Protein AF-A0A7X8LE23-F1 (afdb_monomer_lite)

Structure (mmCIF, N/CA/C/O backbone):
data_AF-A0A7X8LE23-F1
#
_entry.id   AF-A0A7X8LE23-F1
#
loop_
_atom_site.group_PDB
_atom_site.id
_atom_site.type_symbol
_atom_site.label_atom_id
_atom_site.label_alt_id
_atom_site.label_comp_id
_atom_site.label_asym_id
_atom_site.label_entity_id
_atom_site.label_seq_id
_atom_site.pdbx_PDB_ins_code
_atom_site.Cartn_x
_atom_site.Cartn_y
_atom_site.Cartn_z
_atom_site.occupancy
_atom_site.B_iso_or_equiv
_atom_site.auth_seq_id
_atom_site.auth_comp_id
_atom_site.auth_asym_id
_atom_site.auth_atom_id
_atom_site.pdbx_PDB_model_num
ATOM 1 N N . ALA A 1 1 ? -22.305 4.401 14.042 1.00 41.25 1 ALA A N 1
ATOM 2 C CA . ALA A 1 1 ? -21.920 4.729 12.656 1.00 41.25 1 ALA A CA 1
ATOM 3 C C . ALA A 1 1 ? -21.914 3.421 11.883 1.00 41.25 1 ALA A C 1
ATOM 5 O O . ALA A 1 1 ? -21.351 2.460 12.392 1.00 41.25 1 ALA A O 1
ATOM 6 N N . GLY A 1 2 ? -22.663 3.331 10.783 1.00 45.56 2 GLY A N 1
ATOM 7 C CA . GLY A 1 2 ? -22.856 2.068 10.069 1.00 45.56 2 GLY A CA 1
ATOM 8 C C . GLY A 1 2 ? -21.540 1.580 9.481 1.00 45.56 2 GLY A C 1
ATOM 9 O O . GLY A 1 2 ? -20.902 2.317 8.737 1.00 45.56 2 GLY A O 1
ATOM 10 N N . VAL A 1 3 ? -21.138 0.363 9.837 1.00 54.31 3 VAL A N 1
ATOM 11 C CA . VAL A 1 3 ? -20.026 -0.325 9.183 1.00 54.31 3 VAL A CA 1
ATOM 12 C C . VAL A 1 3 ? -20.490 -0.580 7.751 1.00 54.31 3 VAL A C 1
ATOM 14 O O . VAL A 1 3 ? -21.412 -1.365 7.527 1.00 54.31 3 VAL A O 1
ATOM 17 N N . GLY A 1 4 ? -19.948 0.169 6.791 1.00 63.25 4 GLY A N 1
ATOM 18 C CA . GLY A 1 4 ? -20.173 -0.119 5.379 1.00 63.25 4 GLY A CA 1
ATOM 19 C C . GLY A 1 4 ? -19.736 -1.553 5.083 1.00 63.25 4 GLY A C 1
ATOM 20 O O . GLY A 1 4 ? -18.833 -2.079 5.734 1.00 63.25 4 GLY A O 1
ATOM 21 N N . LYS A 1 5 ? -20.394 -2.212 4.126 1.00 82.56 5 LYS A N 1
ATOM 22 C CA . LYS A 1 5 ? -19.966 -3.533 3.651 1.00 82.56 5 LYS A CA 1
ATOM 23 C C . LYS A 1 5 ? -18.481 -3.459 3.262 1.00 82.56 5 LYS A C 1
ATOM 25 O O . LYS A 1 5 ? -18.116 -2.583 2.480 1.00 82.56 5 LYS A O 1
ATOM 30 N N . LEU A 1 6 ? -17.660 -4.372 3.791 1.00 89.69 6 LEU A N 1
ATOM 31 C CA . LEU A 1 6 ? -16.254 -4.474 3.398 1.00 89.69 6 LEU A CA 1
ATOM 32 C C . LEU A 1 6 ? -16.153 -4.703 1.877 1.00 89.69 6 LEU A C 1
ATOM 34 O O . LEU A 1 6 ? -16.910 -5.530 1.349 1.00 89.69 6 LEU A O 1
ATOM 38 N N . PRO A 1 7 ? -15.243 -4.007 1.176 1.00 92.31 7 PRO A N 1
ATOM 39 C CA . PRO A 1 7 ? -14.982 -4.255 -0.232 1.00 92.31 7 PRO A CA 1
ATOM 40 C C . PRO A 1 7 ? -14.526 -5.695 -0.462 1.00 92.31 7 PRO A C 1
ATOM 42 O O . PRO A 1 7 ? -13.779 -6.272 0.327 1.00 92.31 7 PRO A O 1
ATOM 45 N N . THR A 1 8 ? -14.966 -6.274 -1.567 1.00 94.00 8 THR A N 1
ATOM 46 C CA . THR A 1 8 ? -14.490 -7.565 -2.061 1.00 94.00 8 THR A CA 1
ATOM 47 C C . THR A 1 8 ? -13.079 -7.443 -2.634 1.00 94.00 8 THR A C 1
ATOM 49 O O . THR A 1 8 ? -12.652 -6.365 -3.053 1.00 94.00 8 THR A O 1
ATOM 52 N N . GLU A 1 9 ? -12.358 -8.563 -2.739 1.00 92.50 9 GLU A N 1
ATOM 53 C CA . GLU A 1 9 ? -11.027 -8.572 -3.364 1.00 92.50 9 GLU A CA 1
ATOM 54 C C . GLU A 1 9 ? -11.058 -8.036 -4.801 1.00 92.50 9 GLU A C 1
ATOM 56 O O . GLU A 1 9 ? -10.143 -7.336 -5.223 1.00 92.50 9 GLU A O 1
ATOM 61 N N . ALA A 1 10 ? -12.131 -8.326 -5.547 1.00 94.19 10 ALA A N 1
ATOM 62 C CA . ALA A 1 10 ? -12.315 -7.846 -6.913 1.00 94.19 10 ALA A CA 1
ATOM 63 C C . ALA A 1 10 ? -12.477 -6.317 -6.974 1.00 94.19 10 ALA A C 1
ATOM 65 O O . ALA A 1 10 ? -11.901 -5.676 -7.853 1.00 94.19 10 ALA A O 1
ATOM 66 N N . GLU A 1 11 ? -13.213 -5.724 -6.027 1.00 95.56 11 GLU A N 1
ATOM 67 C CA . GLU A 1 11 ? -13.369 -4.267 -5.920 1.00 95.56 11 GLU A CA 1
ATOM 68 C C . GLU A 1 11 ? -12.034 -3.596 -5.572 1.00 95.56 11 GLU A C 1
ATOM 70 O O . GLU A 1 11 ? -11.642 -2.629 -6.229 1.00 95.56 11 G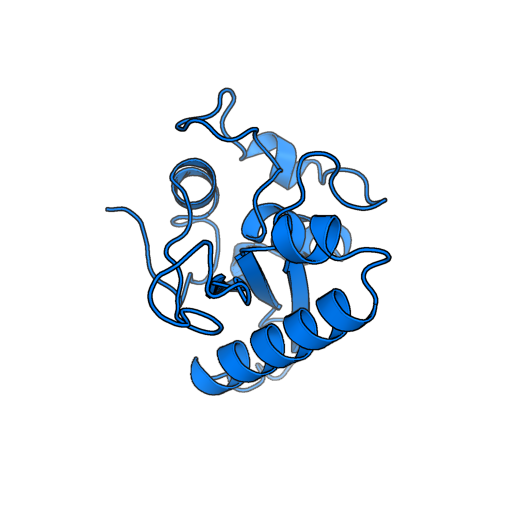LU A O 1
ATOM 75 N N . LEU A 1 12 ? -11.290 -4.152 -4.608 1.00 95.75 12 LEU A N 1
ATOM 76 C CA . LEU A 1 12 ? -9.956 -3.661 -4.246 1.00 95.75 12 LEU A CA 1
ATOM 77 C C . LEU A 1 12 ? -8.976 -3.773 -5.417 1.00 95.75 12 LEU A C 1
ATOM 79 O O . LEU A 1 12 ? -8.243 -2.823 -5.700 1.00 95.75 12 LEU A O 1
ATOM 83 N N . ASN A 1 13 ? -8.992 -4.905 -6.127 1.00 95.38 13 ASN A N 1
ATOM 84 C CA . ASN A 1 13 ? -8.153 -5.143 -7.296 1.00 95.38 13 ASN A CA 1
ATOM 85 C C . ASN A 1 13 ? -8.446 -4.145 -8.425 1.00 95.38 13 ASN A C 1
ATOM 87 O O . ASN A 1 13 ? -7.508 -3.562 -8.975 1.00 95.38 13 ASN A O 1
ATOM 91 N N . SER A 1 14 ? -9.724 -3.910 -8.747 1.00 96.25 14 SER A N 1
ATOM 92 C CA . SER A 1 14 ? -10.105 -2.945 -9.786 1.00 96.25 14 SER A CA 1
ATOM 93 C C . SER A 1 14 ? -9.641 -1.541 -9.414 1.00 96.25 14 SER A C 1
ATOM 95 O O . SER A 1 14 ? -8.959 -0.893 -10.209 1.00 96.25 14 SER A O 1
ATOM 97 N N . ALA A 1 15 ? -9.910 -1.109 -8.177 1.00 96.81 15 ALA A N 1
ATOM 98 C CA . ALA A 1 15 ? -9.549 0.220 -7.695 1.00 96.81 15 ALA A CA 1
ATOM 99 C C . ALA A 1 15 ? -8.031 0.472 -7.756 1.00 96.81 15 ALA A C 1
ATOM 101 O O . ALA A 1 15 ? -7.580 1.471 -8.323 1.00 96.81 15 ALA A O 1
ATOM 102 N N . VAL A 1 16 ? -7.213 -0.451 -7.235 1.00 96.12 16 VAL A N 1
ATOM 103 C CA . VAL A 1 16 ? -5.747 -0.300 -7.256 1.00 96.12 16 VAL A CA 1
ATOM 104 C C . VAL A 1 16 ? -5.169 -0.427 -8.674 1.00 96.12 16 VAL A C 1
ATOM 106 O O . VAL A 1 16 ? -4.196 0.251 -9.025 1.00 96.12 16 VAL A O 1
ATOM 109 N N . SER A 1 17 ? -5.786 -1.240 -9.534 1.00 95.38 17 SER A N 1
ATOM 110 C CA . SER A 1 17 ? -5.406 -1.374 -10.945 1.00 95.38 17 SER A CA 1
ATOM 111 C C . SER A 1 17 ? -5.695 -0.101 -11.743 1.00 95.38 17 SER A C 1
ATOM 113 O O . SER A 1 17 ? -4.861 0.344 -12.531 1.00 95.38 17 SER A O 1
ATOM 115 N N . GLU A 1 18 ? -6.860 0.511 -11.552 1.00 95.69 18 GLU A N 1
ATOM 116 C CA . GLU A 1 18 ? -7.227 1.776 -12.194 1.00 95.69 18 GLU A CA 1
ATOM 117 C C . GLU A 1 18 ? -6.321 2.915 -11.730 1.00 95.69 18 GLU A C 1
ATOM 119 O O . GLU A 1 18 ? -5.725 3.611 -12.560 1.00 95.69 18 GLU A O 1
ATOM 124 N N . TRP A 1 19 ? -6.125 3.040 -10.415 1.00 95.31 19 TRP A N 1
ATOM 125 C CA . TRP A 1 19 ? -5.227 4.037 -9.846 1.00 95.31 19 TRP A CA 1
ATOM 126 C C . TRP A 1 19 ? -3.792 3.878 -10.364 1.00 95.31 19 TRP A C 1
ATOM 128 O O . TRP A 1 19 ? -3.177 4.852 -10.803 1.00 95.31 19 TRP A O 1
ATOM 138 N N . SER A 1 20 ? -3.256 2.655 -10.388 1.00 92.38 20 SER A N 1
ATOM 139 C CA . SER A 1 20 ? -1.884 2.416 -10.854 1.00 92.38 20 SER A CA 1
ATOM 140 C C . SER A 1 20 ? -1.704 2.716 -12.347 1.00 92.38 20 SER A C 1
ATOM 142 O O . SER A 1 20 ? -0.666 3.259 -12.738 1.00 92.38 20 SER A O 1
ATOM 144 N N . ARG A 1 21 ? -2.712 2.449 -13.194 1.00 92.50 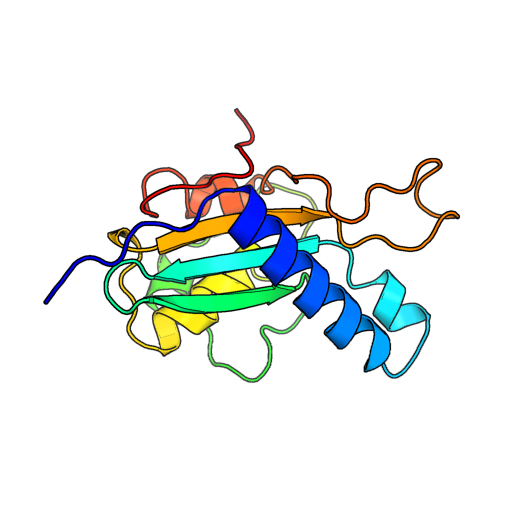21 ARG A N 1
ATOM 145 C CA . ARG A 1 21 ? -2.707 2.873 -14.608 1.00 92.50 21 ARG A CA 1
ATOM 146 C C . ARG A 1 21 ? -2.686 4.391 -14.739 1.00 92.50 21 ARG A C 1
ATOM 148 O O . ARG A 1 21 ? -1.876 4.914 -15.505 1.00 92.50 21 ARG A O 1
ATOM 155 N N . MET A 1 22 ? -3.523 5.089 -13.972 1.00 92.12 22 MET A N 1
ATOM 156 C CA . MET A 1 22 ? -3.555 6.551 -13.954 1.00 92.12 22 MET A CA 1
ATOM 157 C C . MET A 1 22 ? -2.191 7.121 -13.541 1.00 92.12 22 MET A C 1
ATOM 159 O O . MET A 1 22 ? -1.619 7.918 -14.282 1.00 92.12 22 MET A O 1
ATOM 163 N N . GLN A 1 23 ? -1.602 6.653 -12.437 1.00 89.88 23 GLN A N 1
ATOM 164 C CA . GLN A 1 23 ? -0.272 7.099 -11.997 1.00 89.88 23 GLN A CA 1
ATOM 165 C C . GLN A 1 23 ? 0.804 6.866 -13.067 1.00 89.88 23 GLN A C 1
ATOM 167 O O . GLN A 1 23 ? 1.646 7.728 -13.310 1.00 89.88 23 GLN A O 1
ATOM 172 N N . LYS A 1 24 ? 0.752 5.731 -13.775 1.00 87.31 24 LYS A N 1
ATOM 173 C CA . LYS A 1 24 ? 1.667 5.454 -14.891 1.00 87.31 24 LYS A CA 1
ATOM 174 C C . LYS A 1 24 ? 1.458 6.380 -16.084 1.00 87.31 24 LYS A C 1
ATOM 176 O O . LYS A 1 24 ? 2.447 6.751 -16.707 1.00 87.31 24 LYS A O 1
ATOM 181 N N . SER A 1 25 ? 0.221 6.772 -16.400 1.00 88.19 25 SER A N 1
ATOM 182 C CA . SER A 1 25 ? -0.043 7.750 -17.470 1.00 88.19 25 SER A CA 1
ATOM 183 C C . SER A 1 25 ? 0.462 9.157 -17.146 1.00 88.19 25 SER A C 1
ATOM 185 O O . SER A 1 25 ? 0.783 9.910 -18.059 1.00 88.19 25 SER A O 1
ATOM 187 N N . LEU A 1 26 ? 0.580 9.490 -15.857 1.00 87.88 26 LEU A N 1
ATOM 188 C CA . LEU A 1 26 ? 1.092 10.775 -15.376 1.00 87.88 26 LEU A CA 1
ATOM 189 C C . LEU A 1 26 ? 2.619 10.784 -15.203 1.00 87.88 26 LEU A C 1
ATOM 191 O O . LEU A 1 26 ? 3.206 11.825 -14.910 1.00 87.88 26 LEU A O 1
ATOM 195 N N . ALA A 1 27 ? 3.283 9.635 -15.354 1.00 84.88 27 ALA A N 1
ATOM 196 C CA . ALA A 1 27 ? 4.716 9.528 -15.131 1.00 84.88 27 ALA A CA 1
ATOM 197 C C . ALA A 1 27 ? 5.509 10.320 -16.193 1.00 84.88 27 ALA A C 1
ATOM 199 O O . ALA A 1 27 ? 5.259 10.180 -17.391 1.00 84.88 27 ALA A O 1
ATOM 200 N N . PRO A 1 28 ? 6.546 11.079 -15.792 1.00 84.00 28 PRO A N 1
ATOM 201 C CA . PRO A 1 28 ? 7.270 11.972 -16.699 1.00 84.00 28 PRO A CA 1
ATOM 202 C C . PRO A 1 28 ? 8.171 11.234 -17.702 1.00 84.00 28 PRO A C 1
ATOM 204 O O . PRO A 1 28 ? 8.703 11.844 -18.626 1.00 84.00 28 PRO A O 1
ATOM 207 N N . SER A 1 29 ? 8.411 9.931 -17.513 1.00 82.06 29 SER A N 1
ATOM 208 C CA . SER A 1 29 ? 9.246 9.131 -18.411 1.00 82.06 29 SER A CA 1
ATOM 209 C C . SER A 1 29 ? 8.976 7.629 -18.299 1.00 82.06 29 SER A C 1
ATOM 211 O O . SER A 1 29 ? 8.516 7.126 -17.271 1.00 82.06 29 SER A O 1
ATOM 213 N N . LYS A 1 30 ? 9.366 6.876 -19.338 1.00 79.69 30 LYS A N 1
ATOM 214 C CA . LYS A 1 30 ? 9.299 5.401 -19.363 1.00 79.69 30 LYS A CA 1
ATOM 215 C C . LYS A 1 30 ? 10.104 4.736 -18.239 1.00 79.69 30 LYS A C 1
ATOM 217 O O . LYS A 1 30 ? 9.724 3.665 -17.769 1.00 79.69 30 LYS A O 1
ATOM 222 N N . SER A 1 31 ? 11.195 5.369 -17.802 1.00 80.38 31 SER A N 1
ATOM 223 C CA . SER A 1 31 ? 12.000 4.878 -16.679 1.00 80.38 31 SER A CA 1
ATOM 224 C C . SER A 1 31 ? 11.182 4.891 -15.384 1.00 80.38 31 SER A C 1
ATOM 226 O O . SER A 1 31 ? 11.043 3.863 -14.730 1.00 80.38 31 SER A O 1
ATOM 228 N N . LYS A 1 32 ? 10.484 6.000 -15.098 1.00 81.50 32 LYS A N 1
ATOM 229 C CA . LYS A 1 32 ? 9.614 6.114 -13.915 1.00 81.50 32 LYS A CA 1
ATOM 230 C C . LYS A 1 32 ? 8.410 5.179 -13.945 1.00 81.50 32 LYS A C 1
ATOM 232 O O . LYS A 1 32 ? 8.049 4.626 -12.912 1.00 81.50 32 LYS A O 1
ATOM 237 N N . ILE A 1 33 ? 7.856 4.914 -15.128 1.00 80.44 33 ILE A N 1
ATOM 238 C CA . ILE A 1 33 ? 6.834 3.867 -15.301 1.00 80.44 33 ILE A CA 1
ATOM 239 C C . ILE A 1 33 ? 7.375 2.491 -14.890 1.00 80.44 33 ILE A C 1
ATOM 241 O O . ILE A 1 33 ? 6.620 1.682 -14.351 1.00 80.44 33 ILE A O 1
ATOM 245 N N . THR A 1 34 ? 8.653 2.222 -15.167 1.00 79.38 34 THR A N 1
ATOM 246 C CA . THR A 1 34 ? 9.306 0.932 -14.902 1.00 79.38 34 THR A CA 1
ATOM 247 C C . THR A 1 34 ? 9.725 0.778 -13.435 1.00 79.38 34 THR A C 1
ATOM 249 O O . THR A 1 34 ? 9.702 -0.338 -12.914 1.00 79.38 34 THR A O 1
ATOM 252 N N . ASP A 1 35 ? 10.076 1.875 -12.760 1.00 82.88 35 ASP A N 1
ATOM 253 C CA . ASP A 1 35 ? 10.401 1.877 -11.327 1.00 82.88 35 ASP A CA 1
ATOM 254 C C . ASP A 1 35 ? 9.174 1.515 -10.470 1.00 82.88 35 ASP A C 1
ATOM 256 O O . ASP A 1 35 ? 9.293 0.766 -9.498 1.00 82.88 35 ASP A O 1
ATOM 260 N N . PHE A 1 36 ? 7.985 1.973 -10.875 1.00 87.94 36 PHE A N 1
ATOM 261 C CA . PHE A 1 36 ? 6.712 1.619 -10.249 1.00 87.94 36 PHE A CA 1
ATOM 262 C C . PHE A 1 36 ? 6.240 0.230 -10.711 1.00 87.94 36 PHE A C 1
ATOM 264 O O . PHE A 1 36 ? 5.708 0.063 -11.808 1.00 87.94 36 PHE A O 1
ATOM 271 N N . ASN A 1 37 ? 6.427 -0.784 -9.875 1.00 88.81 37 ASN A N 1
ATOM 272 C CA . ASN A 1 37 ? 6.147 -2.191 -10.185 1.00 88.81 37 ASN A CA 1
ATOM 273 C C . ASN A 1 37 ? 5.260 -2.894 -9.144 1.00 88.81 37 ASN A C 1
ATOM 275 O O . ASN A 1 37 ? 4.898 -4.049 -9.328 1.00 88.81 37 ASN A O 1
ATOM 279 N N . THR A 1 38 ? 4.907 -2.221 -8.056 1.00 91.56 38 THR A N 1
ATOM 280 C CA . THR A 1 38 ? 4.070 -2.744 -6.978 1.00 91.56 38 THR A CA 1
ATOM 281 C C . THR A 1 38 ? 3.148 -1.630 -6.520 1.00 91.56 38 THR A C 1
ATOM 283 O O . THR A 1 38 ? 3.626 -0.537 -6.211 1.00 91.56 38 THR A O 1
ATOM 286 N N . ALA A 1 39 ? 1.847 -1.903 -6.500 1.00 93.56 39 ALA A N 1
ATOM 287 C CA . ALA A 1 39 ? 0.823 -0.976 -6.037 1.00 93.56 39 ALA A CA 1
ATOM 288 C C . ALA A 1 39 ? 0.031 -1.617 -4.901 1.00 93.56 39 ALA A C 1
ATOM 290 O O . ALA A 1 39 ? -0.285 -2.803 -4.970 1.00 93.56 39 ALA A O 1
ATOM 291 N N . THR A 1 40 ? -0.319 -0.825 -3.896 1.00 94.69 40 THR A N 1
ATOM 292 C CA . THR A 1 40 ? -1.106 -1.275 -2.749 1.00 94.69 40 THR A CA 1
ATOM 293 C C . THR A 1 40 ? -2.278 -0.339 -2.535 1.00 94.69 40 THR A C 1
ATOM 295 O O . THR A 1 40 ? -2.143 0.873 -2.683 1.00 94.69 40 THR A O 1
ATOM 298 N N . ILE A 1 41 ? -3.422 -0.900 -2.167 1.00 96.12 41 ILE A N 1
ATOM 299 C CA . ILE A 1 41 ? -4.564 -0.166 -1.635 1.00 96.12 41 ILE A CA 1
ATOM 300 C C . ILE A 1 41 ? -4.795 -0.587 -0.186 1.00 96.12 41 ILE A C 1
ATOM 302 O O . ILE A 1 41 ? -4.681 -1.764 0.157 1.00 96.12 41 ILE A O 1
ATOM 306 N N . VAL A 1 42 ? -5.111 0.388 0.657 1.00 96.00 42 VAL A N 1
ATOM 307 C CA . VAL A 1 42 ? -5.525 0.206 2.045 1.00 96.00 42 VAL A CA 1
ATOM 308 C C . VAL A 1 42 ? -6.918 0.799 2.208 1.00 96.00 42 VAL A C 1
ATOM 310 O O . VAL A 1 42 ? -7.133 1.962 1.878 1.00 96.00 42 VAL A O 1
ATOM 313 N N . TYR A 1 43 ? -7.852 0.009 2.721 1.00 97.19 43 TYR A N 1
ATOM 314 C CA . TYR A 1 43 ? -9.213 0.420 3.038 1.00 97.19 43 TYR A CA 1
ATOM 315 C C . TYR A 1 43 ? -9.382 0.561 4.554 1.00 97.19 43 TYR A C 1
ATOM 317 O O . TYR A 1 43 ? -9.139 -0.397 5.285 1.00 97.19 43 TYR A O 1
ATOM 325 N N . ASP A 1 44 ? -9.802 1.737 5.025 1.00 96.69 44 ASP A N 1
ATOM 326 C CA . ASP A 1 44 ? -10.180 1.967 6.427 1.00 96.69 44 ASP A CA 1
ATOM 327 C C . ASP A 1 44 ? -11.668 1.648 6.617 1.00 96.69 44 ASP A C 1
ATOM 329 O O . ASP A 1 44 ? -12.536 2.432 6.227 1.00 96.69 44 ASP A O 1
ATOM 333 N N . ALA A 1 45 ? -11.975 0.516 7.252 1.00 95.25 45 ALA A N 1
ATOM 334 C CA . ALA A 1 45 ? -13.351 0.065 7.466 1.00 95.25 45 ALA A CA 1
ATOM 335 C C . ALA A 1 45 ? -14.164 0.965 8.407 1.00 95.25 45 ALA A C 1
ATOM 337 O O . ALA A 1 45 ? -15.397 0.935 8.385 1.00 95.25 45 ALA A O 1
ATOM 338 N N . ARG A 1 46 ? -13.500 1.795 9.217 1.00 93.75 46 ARG A N 1
ATOM 339 C CA . ARG A 1 46 ? -14.166 2.740 10.117 1.00 93.75 46 ARG A CA 1
ATOM 340 C C . ARG A 1 46 ? -14.686 3.965 9.370 1.00 93.75 46 ARG A C 1
ATOM 342 O O . ARG A 1 46 ? -15.715 4.517 9.759 1.00 93.75 46 ARG A O 1
ATOM 349 N N . THR A 1 47 ? -13.976 4.419 8.337 1.00 93.31 47 THR A N 1
ATOM 350 C CA . THR A 1 47 ? -14.297 5.664 7.609 1.00 93.31 47 THR A CA 1
ATOM 351 C C . THR A 1 47 ? -14.761 5.442 6.173 1.00 93.31 47 THR A C 1
ATOM 353 O O . THR A 1 47 ? -15.358 6.341 5.586 1.00 93.31 47 THR A O 1
ATOM 356 N N . GLY A 1 48 ? -14.504 4.264 5.605 1.00 93.44 48 GLY A N 1
ATOM 357 C CA . GLY A 1 48 ? -14.739 3.951 4.200 1.00 93.44 48 GLY A CA 1
ATOM 358 C C . GLY A 1 48 ? -13.712 4.561 3.240 1.00 93.44 48 GLY A C 1
ATOM 359 O O . GLY A 1 48 ? -13.950 4.562 2.034 1.00 93.44 48 GLY A O 1
ATOM 360 N N . GLN A 1 49 ? -12.604 5.114 3.748 1.00 95.38 49 GLN A N 1
ATOM 361 C CA . GLN A 1 49 ? -11.572 5.752 2.927 1.00 95.38 49 GLN A CA 1
ATOM 362 C C . GLN A 1 49 ? -10.608 4.731 2.314 1.00 95.38 49 GLN A C 1
ATOM 364 O O . GLN A 1 49 ? -10.324 3.689 2.904 1.00 95.38 49 GLN A O 1
ATOM 369 N N . TYR A 1 50 ? -10.073 5.077 1.140 1.00 96.12 50 TYR A N 1
ATOM 370 C CA . TYR A 1 50 ? -9.041 4.314 0.442 1.00 96.12 50 TYR A CA 1
ATOM 371 C C . TYR A 1 50 ? -7.742 5.116 0.371 1.00 96.12 50 TYR A C 1
ATOM 373 O O . TYR A 1 50 ? -7.750 6.281 -0.029 1.00 96.12 50 TYR A O 1
ATOM 381 N N . TYR A 1 51 ? -6.630 4.464 0.688 1.00 94.94 51 TYR A N 1
ATOM 382 C CA . TYR A 1 51 ? -5.280 5.010 0.601 1.00 94.94 51 TYR A CA 1
ATOM 383 C C . TYR A 1 51 ? -4.463 4.165 -0.370 1.00 94.94 51 TYR A C 1
ATOM 385 O O . TYR A 1 51 ? -4.531 2.938 -0.332 1.00 94.94 51 TYR A O 1
ATOM 393 N N . TYR A 1 52 ? -3.699 4.809 -1.248 1.00 93.88 52 TYR A N 1
ATOM 394 C CA . TYR A 1 52 ? -2.996 4.130 -2.333 1.00 93.88 52 TYR A CA 1
ATOM 395 C C . TYR A 1 52 ? -1.498 4.355 -2.218 1.00 93.88 52 TYR A C 1
ATOM 397 O O . TYR A 1 52 ? -1.041 5.492 -2.131 1.00 93.88 52 TYR A O 1
ATOM 405 N N . GLY A 1 53 ? -0.740 3.270 -2.263 1.00 91.56 53 GLY A N 1
ATOM 406 C CA . GLY A 1 53 ? 0.708 3.286 -2.168 1.00 91.56 53 GLY A CA 1
ATOM 407 C C . GLY A 1 53 ? 1.371 2.726 -3.415 1.00 91.56 53 GLY A C 1
ATOM 408 O O . GLY A 1 53 ? 0.847 1.837 -4.092 1.00 91.56 53 GLY A O 1
ATOM 409 N N . MET A 1 54 ? 2.554 3.247 -3.719 1.00 90.19 54 MET A N 1
ATOM 410 C CA . MET A 1 54 ? 3.410 2.758 -4.801 1.00 90.19 54 MET A CA 1
ATOM 411 C C . MET A 1 54 ? 4.826 2.526 -4.288 1.00 90.19 54 MET A C 1
ATOM 413 O O . MET A 1 54 ? 5.336 3.294 -3.476 1.00 90.19 54 MET A O 1
ATOM 417 N N . ASN A 1 55 ? 5.500 1.487 -4.788 1.00 87.69 55 ASN A N 1
ATOM 418 C CA . ASN A 1 55 ? 6.915 1.305 -4.476 1.00 87.69 55 ASN A CA 1
ATOM 419 C C . ASN A 1 55 ? 7.734 2.422 -5.140 1.00 87.69 55 ASN A C 1
ATOM 421 O O . ASN A 1 55 ? 7.508 2.732 -6.315 1.00 87.69 55 ASN A O 1
ATOM 425 N N . LYS A 1 56 ? 8.685 3.021 -4.412 1.00 71.06 56 LYS A N 1
ATOM 426 C CA . LYS A 1 56 ? 9.224 4.324 -4.825 1.00 71.06 56 LYS A CA 1
ATOM 427 C C . LYS A 1 56 ? 10.701 4.505 -5.098 1.00 71.06 56 LYS A C 1
ATOM 429 O O . LYS A 1 56 ? 11.006 5.593 -5.515 1.00 71.06 56 LYS A O 1
ATOM 434 N N . GLY A 1 57 ? 11.636 3.578 -4.977 1.00 49.19 57 GLY A N 1
ATOM 435 C CA . GLY A 1 57 ? 13.060 3.941 -5.117 1.00 49.19 57 GLY A CA 1
ATOM 436 C C . GLY A 1 57 ? 13.433 5.208 -4.317 1.00 49.19 57 GLY A C 1
ATOM 437 O O . GLY A 1 57 ? 13.957 6.160 -4.885 1.00 49.19 57 GLY A O 1
ATOM 438 N N . VAL A 1 58 ? 13.137 5.195 -3.012 1.00 43.19 58 VAL A N 1
ATOM 439 C CA . VAL A 1 58 ? 13.495 6.215 -2.005 1.00 43.19 58 VAL A CA 1
ATOM 440 C C . VAL A 1 58 ? 12.656 7.511 -2.032 1.00 43.19 58 VAL A C 1
ATOM 442 O O . VAL A 1 58 ? 12.484 8.161 -3.060 1.00 43.19 58 VAL A O 1
ATOM 445 N N . LYS A 1 59 ? 12.214 7.906 -0.825 1.00 50.78 59 LYS A N 1
ATOM 446 C CA . LYS A 1 59 ? 11.287 8.989 -0.420 1.00 50.78 59 LYS A CA 1
ATOM 447 C C . LYS A 1 59 ? 9.795 8.631 -0.461 1.00 50.78 59 LYS A C 1
ATOM 449 O O . LYS A 1 59 ? 9.133 8.730 -1.494 1.00 50.78 59 LYS A O 1
ATOM 454 N N . LEU A 1 60 ? 9.287 8.316 0.738 1.00 54.75 60 LEU A N 1
ATOM 455 C CA . LEU A 1 60 ? 7.881 8.455 1.134 1.00 54.75 60 LEU A CA 1
ATOM 456 C C . LEU A 1 60 ? 7.399 9.820 0.631 1.00 54.75 60 LEU A C 1
ATOM 458 O O . LEU A 1 60 ? 8.071 10.838 0.814 1.00 54.75 60 LEU A O 1
ATOM 462 N N . SER A 1 61 ? 6.338 9.830 -0.157 1.00 49.41 61 SER A N 1
ATOM 463 C CA . SER A 1 61 ? 6.001 10.975 -0.991 1.00 49.41 61 SER A CA 1
ATOM 464 C C . SER A 1 61 ? 5.558 12.175 -0.172 1.00 49.41 61 SER A C 1
ATOM 466 O O . SER A 1 61 ? 4.438 12.154 0.303 1.00 49.41 61 SER A O 1
ATOM 468 N N . GLY A 1 62 ? 6.380 13.219 -0.033 1.00 52.31 62 GLY A N 1
ATOM 469 C CA . GLY A 1 62 ? 5.971 14.534 0.500 1.00 52.31 62 GLY A CA 1
ATOM 470 C C . GLY A 1 62 ? 5.456 14.573 1.950 1.00 52.31 62 GLY A C 1
ATOM 471 O O . GLY A 1 62 ? 5.426 15.648 2.539 1.00 52.31 62 GLY A O 1
ATOM 472 N N . ASP A 1 63 ? 5.133 13.419 2.524 1.00 60.19 63 ASP A N 1
ATOM 473 C CA . ASP A 1 63 ? 4.502 13.226 3.811 1.00 60.19 63 ASP A CA 1
ATOM 474 C C . ASP A 1 63 ? 5.542 12.735 4.810 1.00 60.19 63 ASP A C 1
ATOM 476 O O . ASP A 1 63 ? 6.303 11.795 4.558 1.00 60.19 63 ASP A O 1
ATOM 480 N N . THR A 1 64 ? 5.553 13.375 5.973 1.00 75.31 64 THR A N 1
ATOM 481 C CA . THR A 1 64 ? 6.341 12.943 7.123 1.00 75.31 64 THR A CA 1
ATOM 482 C C . THR A 1 64 ? 5.994 11.492 7.454 1.00 75.31 64 THR A C 1
ATOM 484 O O . THR A 1 64 ? 4.816 11.126 7.511 1.00 75.31 64 THR A O 1
ATOM 487 N N . LEU A 1 65 ? 7.019 10.658 7.657 1.00 83.81 65 LEU A N 1
ATOM 488 C CA . LEU A 1 65 ? 6.827 9.300 8.158 1.00 83.81 65 LEU A CA 1
ATOM 489 C C . LEU A 1 65 ? 6.088 9.377 9.497 1.00 83.81 65 LEU A C 1
ATOM 491 O O . LEU A 1 65 ? 6.531 10.067 10.414 1.00 83.81 65 LEU A O 1
AT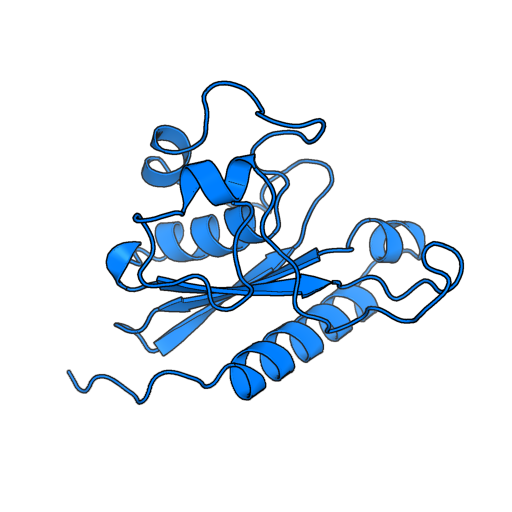OM 495 N N . ASN A 1 66 ? 4.962 8.683 9.597 1.00 89.25 66 ASN A N 1
ATOM 496 C CA . ASN A 1 66 ? 4.170 8.655 10.808 1.00 89.25 66 ASN A CA 1
ATOM 497 C C . ASN A 1 66 ? 4.957 7.983 11.944 1.00 89.25 66 ASN A C 1
ATOM 499 O O . ASN A 1 66 ? 5.541 6.918 11.738 1.00 89.25 66 ASN A O 1
ATOM 503 N N . ASN A 1 67 ? 4.937 8.561 13.149 1.00 89.12 67 ASN A N 1
ATOM 504 C CA . ASN A 1 67 ? 5.680 8.024 14.297 1.00 89.12 67 ASN A CA 1
ATOM 505 C C . ASN A 1 67 ? 5.301 6.569 14.600 1.00 89.12 67 ASN A C 1
ATOM 507 O O . ASN A 1 67 ? 6.185 5.737 14.769 1.00 89.12 67 ASN A O 1
ATOM 511 N N . THR A 1 68 ? 4.006 6.232 14.560 1.00 90.25 68 THR A N 1
ATOM 512 C CA . THR A 1 68 ? 3.550 4.853 14.774 1.00 90.25 68 THR A CA 1
ATOM 513 C C . THR A 1 68 ? 4.169 3.901 13.761 1.00 90.25 68 THR A C 1
ATOM 515 O O . THR A 1 68 ? 4.569 2.805 14.131 1.00 90.25 68 THR A O 1
ATOM 518 N N . LEU A 1 69 ? 4.287 4.318 12.496 1.00 87.81 69 LEU A N 1
ATOM 519 C CA . LEU A 1 69 ? 4.909 3.504 11.456 1.00 87.81 69 LEU A CA 1
ATOM 520 C C . LEU A 1 69 ? 6.421 3.379 11.658 1.00 87.81 69 LEU A C 1
ATOM 522 O O . LEU A 1 69 ? 6.965 2.290 11.500 1.00 87.81 69 LEU A O 1
ATOM 526 N N . SER A 1 70 ? 7.085 4.471 12.044 1.00 86.75 70 SER A N 1
ATOM 527 C CA . SER A 1 70 ? 8.512 4.470 12.381 1.00 86.75 70 SER A CA 1
ATOM 528 C C . SER A 1 70 ? 8.840 3.492 13.511 1.00 86.75 70 SER A C 1
ATOM 530 O O . SER A 1 70 ? 9.884 2.848 13.461 1.00 86.75 70 SER A O 1
ATOM 532 N N . ASP A 1 71 ? 7.951 3.357 14.497 1.00 89.69 71 ASP A N 1
ATOM 533 C CA . ASP A 1 71 ? 8.161 2.500 15.669 1.00 89.69 71 ASP A CA 1
ATOM 534 C C . ASP A 1 71 ? 7.967 1.003 15.371 1.00 89.69 71 ASP A C 1
ATOM 536 O O . ASP A 1 71 ? 8.568 0.155 16.033 1.00 89.69 71 ASP A O 1
ATOM 540 N N . ILE A 1 72 ? 7.128 0.656 14.386 1.00 91.56 72 ILE A N 1
ATOM 541 C CA . ILE A 1 72 ? 6.806 -0.745 14.048 1.00 91.56 72 ILE A CA 1
ATOM 542 C C . ILE A 1 72 ? 7.583 -1.288 12.843 1.00 91.56 72 ILE A C 1
ATOM 544 O O . ILE A 1 72 ? 7.556 -2.497 12.586 1.00 91.56 72 ILE A O 1
ATOM 548 N N . LEU A 1 73 ? 8.251 -0.421 12.077 1.00 88.81 73 LEU A N 1
ATOM 549 C CA . LEU A 1 73 ? 9.165 -0.856 11.027 1.00 88.81 73 LEU A CA 1
ATOM 550 C C . LEU A 1 73 ? 10.366 -1.600 11.646 1.00 88.81 73 LEU A C 1
ATOM 552 O O . LEU A 1 73 ? 10.800 -1.277 12.753 1.00 88.81 73 LEU A O 1
ATOM 556 N N . PRO A 1 74 ? 10.944 -2.595 10.950 1.00 86.31 74 PRO A N 1
ATOM 557 C CA . PRO A 1 74 ? 12.135 -3.278 11.430 1.00 86.31 74 PRO A CA 1
ATOM 558 C C . PRO A 1 74 ? 13.287 -2.283 11.597 1.00 86.31 74 PRO A C 1
ATOM 560 O O . PRO A 1 74 ? 13.452 -1.384 10.781 1.00 86.31 74 PRO A O 1
ATOM 563 N N . GLN A 1 75 ? 14.151 -2.478 12.597 1.00 84.69 75 GLN A N 1
ATOM 564 C CA . GLN A 1 75 ? 15.340 -1.625 12.762 1.00 84.69 75 GLN A CA 1
ATOM 565 C C . GLN A 1 75 ? 16.336 -1.754 11.599 1.00 84.69 75 GLN A C 1
ATOM 567 O O . GLN A 1 75 ? 17.119 -0.844 11.330 1.00 84.69 75 GLN A O 1
ATOM 572 N N . LYS A 1 76 ? 16.339 -2.907 10.926 1.00 86.44 76 LYS A N 1
ATOM 573 C CA . LYS A 1 76 ? 17.164 -3.205 9.753 1.00 86.44 76 LYS A CA 1
ATOM 574 C C . LYS A 1 76 ? 16.308 -3.918 8.723 1.00 86.44 76 LYS A C 1
ATOM 576 O O . LYS A 1 76 ? 15.427 -4.688 9.096 1.00 86.44 76 LYS A O 1
ATOM 581 N N . SER A 1 77 ? 16.596 -3.690 7.445 1.00 85.69 77 SER A N 1
ATOM 582 C CA . SER A 1 77 ? 15.912 -4.429 6.388 1.00 85.69 77 SER A CA 1
ATOM 583 C C . SER A 1 77 ? 16.163 -5.930 6.531 1.00 85.69 77 SER A C 1
ATOM 585 O O . SER A 1 77 ? 17.297 -6.366 6.726 1.00 85.69 77 SER A O 1
ATOM 587 N N . LEU A 1 78 ? 15.087 -6.700 6.431 1.00 86.25 78 LEU A N 1
ATOM 588 C CA . LEU A 1 78 ? 15.064 -8.159 6.425 1.00 86.25 78 LEU A CA 1
ATOM 589 C C . LEU A 1 78 ? 15.280 -8.725 5.015 1.00 86.25 78 LEU A C 1
ATOM 591 O O . LEU A 1 78 ? 15.339 -9.936 4.834 1.00 86.25 78 LEU A O 1
ATOM 595 N N . ASN A 1 79 ? 15.385 -7.857 4.006 1.00 83.62 79 ASN A N 1
ATOM 596 C CA . ASN A 1 79 ? 15.633 -8.232 2.622 1.00 83.62 79 ASN A CA 1
ATOM 597 C C . ASN A 1 79 ? 16.563 -7.221 1.930 1.00 83.62 79 ASN A C 1
ATOM 599 O O . ASN A 1 79 ? 17.146 -6.337 2.553 1.00 83.62 79 ASN A O 1
ATOM 603 N N . ARG A 1 80 ? 16.730 -7.360 0.612 1.00 81.50 80 ARG A N 1
ATOM 604 C CA . ARG A 1 80 ? 17.623 -6.497 -0.180 1.00 81.50 80 ARG A CA 1
ATOM 605 C C . ARG A 1 80 ? 17.084 -5.087 -0.454 1.00 81.50 80 ARG A C 1
ATOM 607 O O . ARG A 1 80 ? 17.773 -4.306 -1.103 1.00 81.50 80 ARG A O 1
ATOM 614 N N . TYR A 1 81 ? 15.843 -4.788 -0.075 1.00 80.19 81 TYR A N 1
ATOM 615 C CA . TYR A 1 81 ? 15.203 -3.505 -0.356 1.00 80.19 81 TYR A CA 1
ATOM 616 C C . TYR A 1 81 ? 15.311 -2.578 0.850 1.00 80.19 81 TYR A C 1
ATOM 618 O O . TYR A 1 81 ? 15.259 -3.020 1.993 1.00 80.19 81 TYR A O 1
ATOM 626 N N . GLU A 1 82 ? 15.438 -1.279 0.604 1.00 79.75 82 GLU A N 1
ATOM 627 C CA . GLU A 1 82 ? 15.429 -0.285 1.676 1.00 79.75 82 GLU A CA 1
ATOM 628 C C . GLU A 1 82 ? 14.075 -0.243 2.400 1.00 79.75 82 GLU A C 1
ATOM 630 O O . GLU A 1 82 ? 13.008 -0.415 1.797 1.00 79.75 82 GLU A O 1
ATOM 635 N N . LEU A 1 83 ? 14.124 0.010 3.708 1.00 80.25 83 LEU A N 1
ATOM 636 C CA . LEU A 1 83 ? 12.932 0.194 4.529 1.00 80.25 83 LEU A CA 1
ATOM 637 C C . LEU A 1 83 ? 12.143 1.421 4.069 1.00 80.25 83 LEU A C 1
ATOM 639 O O . LEU A 1 83 ? 12.709 2.427 3.651 1.00 80.25 83 LEU A O 1
ATOM 643 N N . GLY A 1 84 ? 10.816 1.331 4.130 1.00 76.06 84 GLY A N 1
ATOM 644 C CA . GLY A 1 84 ? 9.934 2.419 3.703 1.00 76.06 84 GLY A CA 1
ATOM 645 C C . GLY A 1 84 ? 9.778 2.583 2.191 1.00 76.06 84 GLY A C 1
ATOM 646 O O . GLY A 1 84 ? 9.007 3.424 1.751 1.00 76.06 84 GLY A O 1
ATOM 647 N N . ASN A 1 85 ? 10.448 1.764 1.380 1.00 83.31 85 ASN A N 1
ATOM 648 C CA . ASN A 1 85 ? 10.324 1.815 -0.078 1.00 83.31 85 ASN A CA 1
ATOM 649 C C . ASN A 1 85 ? 9.100 1.055 -0.635 1.00 83.31 85 ASN A C 1
ATOM 651 O O . ASN A 1 85 ? 8.824 1.069 -1.837 1.00 83.31 85 ASN A O 1
ATOM 655 N N . CYS A 1 86 ? 8.417 0.306 0.220 1.00 88.81 86 CYS A N 1
ATOM 656 C CA . CYS A 1 86 ? 7.384 -0.636 -0.185 1.00 88.81 86 CYS A CA 1
ATOM 657 C 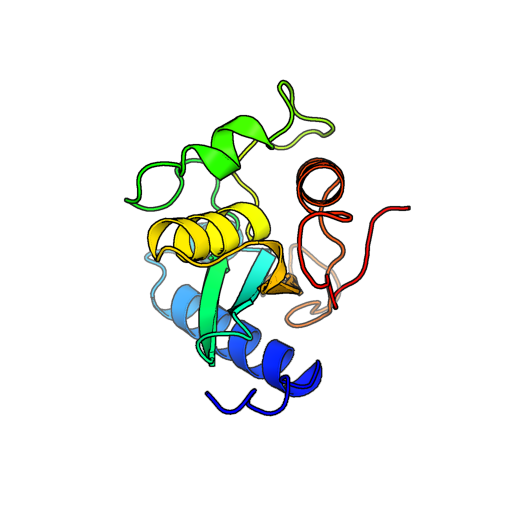C . CYS A 1 86 ? 6.042 0.083 -0.369 1.00 88.81 86 CYS A C 1
ATOM 659 O O . CYS A 1 86 ? 5.741 1.024 0.366 1.00 88.81 86 CYS A O 1
ATOM 661 N N . ALA A 1 87 ? 5.237 -0.370 -1.330 1.00 91.19 87 ALA A N 1
ATOM 662 C CA . ALA A 1 87 ? 3.931 0.226 -1.618 1.00 91.19 87 ALA A CA 1
ATOM 663 C C . ALA A 1 87 ? 2.986 0.137 -0.408 1.00 91.19 87 ALA A C 1
ATOM 665 O O . ALA A 1 87 ? 2.225 1.058 -0.135 1.00 91.19 87 ALA A O 1
ATOM 666 N N . GLU A 1 88 ? 3.102 -0.941 0.360 1.00 92.44 88 GLU A N 1
ATOM 667 C CA . GLU A 1 88 ? 2.378 -1.189 1.601 1.00 92.44 88 GLU A CA 1
ATOM 668 C C . GLU A 1 88 ? 2.689 -0.121 2.650 1.00 92.44 88 GLU A C 1
ATOM 670 O O . GLU A 1 88 ? 1.785 0.426 3.278 1.00 92.44 88 GLU A O 1
ATOM 675 N N . VAL A 1 89 ? 3.971 0.224 2.803 1.00 91.50 89 VAL A N 1
ATOM 676 C CA . VAL A 1 89 ? 4.399 1.250 3.761 1.00 91.50 89 VAL A CA 1
ATOM 677 C C . VAL A 1 89 ? 3.890 2.624 3.336 1.00 91.50 89 VAL A C 1
ATOM 679 O O . VAL A 1 89 ? 3.419 3.372 4.184 1.00 91.50 89 VAL A O 1
ATOM 682 N N . ASP A 1 90 ? 3.926 2.939 2.040 1.00 91.00 90 ASP A N 1
ATOM 683 C CA . ASP A 1 90 ? 3.406 4.199 1.497 1.00 91.00 90 ASP A CA 1
ATOM 684 C C . ASP A 1 90 ? 1.894 4.356 1.760 1.00 91.00 90 ASP A C 1
ATOM 686 O O . ASP A 1 90 ? 1.455 5.380 2.286 1.00 91.00 90 ASP A O 1
ATOM 690 N N . ALA A 1 91 ? 1.101 3.311 1.490 1.00 93.00 91 ALA A N 1
ATOM 691 C CA . ALA A 1 91 ? -0.346 3.324 1.721 1.00 93.00 91 ALA A CA 1
ATOM 692 C C . ALA A 1 91 ? -0.701 3.452 3.215 1.00 93.00 91 ALA A C 1
ATOM 694 O O . ALA A 1 91 ? -1.548 4.266 3.589 1.00 93.00 91 ALA A O 1
ATOM 695 N N . ILE A 1 92 ? -0.034 2.683 4.083 1.00 93.38 92 ILE A N 1
ATOM 696 C CA . ILE A 1 92 ? -0.264 2.737 5.534 1.00 93.38 92 ILE A CA 1
ATOM 697 C C . ILE A 1 92 ? 0.186 4.082 6.113 1.00 93.38 92 ILE A C 1
ATOM 699 O O . ILE A 1 92 ? -0.504 4.634 6.967 1.00 93.38 92 ILE A O 1
ATOM 703 N N . ASN A 1 93 ? 1.295 4.655 5.636 1.00 92.12 93 ASN A N 1
ATOM 704 C CA . ASN A 1 93 ? 1.749 5.970 6.085 1.00 92.12 93 ASN A CA 1
ATOM 705 C C . ASN A 1 93 ? 0.689 7.050 5.833 1.00 92.12 93 ASN A C 1
ATOM 707 O O . ASN A 1 93 ? 0.370 7.824 6.735 1.00 92.12 93 ASN A O 1
ATOM 711 N N . GLN A 1 94 ? 0.097 7.061 4.634 1.00 91.94 94 GLN A N 1
ATOM 712 C CA . GLN A 1 94 ? -0.992 7.978 4.284 1.00 91.94 94 GLN A CA 1
ATOM 713 C C . GLN A 1 94 ? -2.235 7.767 5.163 1.00 91.94 94 GLN A C 1
ATOM 715 O O . GLN A 1 94 ? -2.842 8.742 5.616 1.00 91.94 94 GLN A O 1
ATOM 720 N N . ALA A 1 95 ? -2.595 6.511 5.446 1.00 93.75 95 ALA A N 1
ATOM 721 C CA . ALA A 1 95 ? -3.714 6.181 6.327 1.00 93.75 95 ALA A CA 1
ATOM 722 C C . ALA A 1 95 ? -3.485 6.714 7.752 1.00 93.75 95 ALA A C 1
ATOM 724 O O . ALA A 1 95 ? -4.333 7.408 8.317 1.00 93.75 95 ALA A O 1
ATOM 725 N N . LEU A 1 96 ? -2.304 6.459 8.320 1.00 93.25 96 LEU A N 1
ATOM 726 C CA . LEU A 1 96 ? -1.947 6.895 9.671 1.00 93.25 96 LEU A CA 1
ATOM 727 C C . LEU A 1 96 ? -1.827 8.416 9.790 1.00 93.25 96 LEU A C 1
ATOM 729 O O . LEU A 1 96 ? -2.260 8.993 10.787 1.00 93.25 96 LEU A O 1
ATOM 733 N N . ASN A 1 97 ? -1.301 9.089 8.765 1.00 91.12 97 ASN A N 1
ATOM 734 C CA . ASN A 1 97 ? -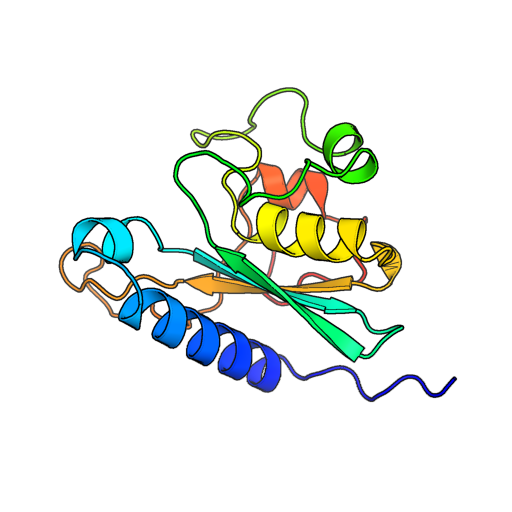1.273 10.552 8.718 1.00 91.12 97 ASN A CA 1
ATOM 735 C C . ASN A 1 97 ? -2.685 11.158 8.653 1.00 91.12 97 ASN A C 1
ATOM 737 O O . ASN A 1 97 ? -2.913 12.239 9.195 1.00 91.12 97 ASN A O 1
ATOM 741 N N . ASN A 1 98 ? -3.659 10.420 8.113 1.00 92.44 98 ASN A N 1
ATOM 742 C CA . ASN A 1 98 ? -5.087 10.743 8.195 1.00 92.44 98 ASN A CA 1
ATOM 743 C C . ASN A 1 98 ? -5.779 10.222 9.464 1.00 92.44 98 ASN A C 1
ATOM 745 O O . ASN A 1 98 ? -7.009 10.225 9.551 1.00 92.44 98 ASN A O 1
ATOM 749 N N . LYS A 1 99 ? -5.005 9.842 10.489 1.00 94.25 99 LYS A N 1
ATOM 750 C CA . LYS A 1 99 ? -5.499 9.379 11.795 1.00 94.25 99 LYS A CA 1
ATOM 751 C C . LYS A 1 99 ? -6.337 8.098 11.704 1.00 94.25 99 LYS A C 1
ATOM 753 O O . LYS A 1 99 ? -7.196 7.868 12.560 1.00 94.25 99 LYS A O 1
ATOM 758 N N . ALA A 1 100 ? -6.123 7.281 10.673 1.00 94.81 100 ALA A N 1
ATOM 759 C CA . ALA A 1 100 ? -6.682 5.939 10.633 1.00 94.81 100 ALA A CA 1
ATOM 760 C C . ALA A 1 100 ? -6.029 5.057 11.708 1.00 94.81 100 ALA A C 1
ATOM 762 O O . ALA A 1 100 ? -4.913 5.317 12.161 1.00 94.81 100 ALA A O 1
ATOM 763 N N . ASN A 1 101 ? -6.736 4.012 12.126 1.00 94.81 101 ASN A N 1
ATOM 764 C CA . ASN A 1 101 ? -6.248 3.047 13.102 1.00 94.81 101 ASN A CA 1
ATOM 765 C C . ASN A 1 101 ? -5.847 1.769 12.369 1.00 94.81 101 ASN A C 1
ATOM 767 O O . ASN A 1 101 ? -6.666 1.243 11.625 1.00 94.81 101 ASN A O 1
ATOM 771 N N . LEU A 1 102 ? -4.632 1.258 12.600 1.00 94.50 102 LEU A N 1
ATOM 772 C CA . LEU A 1 102 ? -4.116 0.047 11.945 1.00 94.50 102 LEU A CA 1
ATOM 773 C C . LEU A 1 102 ? -5.098 -1.129 12.014 1.00 94.50 102 LEU A C 1
ATOM 775 O O . LEU A 1 102 ? -5.313 -1.800 11.009 1.00 94.50 102 LEU A O 1
ATOM 779 N N . ASN A 1 103 ? -5.747 -1.321 13.164 1.00 95.75 103 ASN A N 1
ATOM 780 C CA . ASN A 1 103 ? -6.668 -2.437 13.396 1.00 95.75 103 ASN A CA 1
ATOM 781 C C . ASN A 1 103 ? -7.970 -2.350 12.579 1.00 95.75 103 ASN A C 1
ATOM 783 O O . ASN A 1 103 ? -8.731 -3.312 12.566 1.00 95.75 103 ASN A O 1
ATOM 787 N N . ASP A 1 104 ? -8.222 -1.223 11.908 1.00 95.81 104 ASP A N 1
ATOM 788 C CA . ASP A 1 104 ? -9.367 -1.016 11.015 1.00 95.81 104 ASP A CA 1
ATOM 789 C C . ASP A 1 104 ? -8.963 -1.097 9.525 1.00 95.81 104 ASP A C 1
ATOM 791 O O . ASP A 1 104 ? -9.808 -0.917 8.644 1.00 95.81 104 ASP A O 1
ATOM 795 N N . LEU A 1 105 ? -7.677 -1.341 9.226 1.00 95.94 105 LEU A N 1
ATOM 796 C CA . LEU A 1 105 ? -7.120 -1.289 7.873 1.00 95.94 105 LEU A CA 1
ATOM 797 C C . LEU A 1 105 ? -7.074 -2.662 7.200 1.00 95.94 105 LEU A C 1
ATOM 799 O O . LEU A 1 105 ? -6.481 -3.604 7.722 1.00 95.94 105 LEU A O 1
ATOM 803 N N . TYR A 1 106 ? -7.618 -2.734 5.990 1.00 95.38 106 TYR A N 1
ATOM 804 C CA . TYR A 1 106 ? -7.560 -3.896 5.104 1.00 95.38 106 TYR A CA 1
ATOM 805 C C . TYR A 1 106 ? -6.660 -3.575 3.923 1.00 95.38 106 TYR A C 1
ATOM 807 O O . TYR A 1 106 ? -6.866 -2.563 3.254 1.00 95.38 106 TYR A O 1
ATOM 815 N N . MET A 1 107 ? -5.669 -4.416 3.650 1.00 94.75 107 MET A N 1
ATOM 816 C CA . MET A 1 107 ? -4.658 -4.131 2.635 1.00 94.75 107 MET A CA 1
ATOM 817 C C . MET A 1 107 ? -4.694 -5.133 1.482 1.00 94.75 107 MET A C 1
ATOM 819 O O . MET A 1 107 ? -4.849 -6.335 1.691 1.00 94.75 107 MET A O 1
ATOM 823 N N . TYR A 1 108 ? -4.498 -4.643 0.259 1.00 95.31 108 TYR A N 1
ATOM 824 C CA . TYR A 1 108 ? -4.398 -5.467 -0.942 1.00 95.31 108 TYR A CA 1
ATOM 825 C C . TYR A 1 108 ? -3.312 -4.940 -1.880 1.00 95.31 108 TYR A C 1
ATOM 827 O O . TYR A 1 108 ? -3.319 -3.768 -2.259 1.00 95.31 108 TYR A O 1
ATOM 835 N N . THR A 1 109 ? -2.386 -5.812 -2.270 1.00 94.88 109 THR A N 1
ATOM 836 C CA . THR A 1 109 ? -1.224 -5.465 -3.095 1.00 94.88 109 THR A CA 1
ATOM 837 C C . THR A 1 109 ? -1.256 -6.213 -4.424 1.00 94.88 109 THR A C 1
ATOM 839 O O . THR A 1 109 ? -1.548 -7.407 -4.475 1.00 94.88 109 THR A O 1
ATOM 842 N N . ILE A 1 110 ? -0.909 -5.515 -5.506 1.00 94.31 110 ILE A N 1
ATOM 843 C CA . ILE A 1 110 ? -0.794 -6.071 -6.856 1.00 94.31 110 ILE A CA 1
ATOM 844 C C . ILE A 1 110 ? 0.584 -5.818 -7.465 1.00 94.31 110 ILE A C 1
ATOM 846 O O . ILE A 1 110 ? 1.298 -4.870 -7.117 1.00 94.31 110 ILE A O 1
ATOM 850 N N . ASP A 1 111 ? 0.929 -6.639 -8.449 1.00 92.44 111 ASP A N 1
ATOM 851 C CA . ASP A 1 111 ? 1.986 -6.323 -9.400 1.00 92.44 111 ASP A CA 1
ATOM 852 C C . ASP A 1 111 ? 1.501 -5.229 -10.370 1.00 92.44 111 ASP A C 1
ATOM 854 O O . ASP A 1 111 ? 0.458 -5.343 -11.014 1.00 92.44 111 ASP A O 1
ATOM 858 N N . ALA A 1 112 ? 2.264 -4.141 -10.462 1.00 91.06 112 ALA A N 1
ATOM 859 C CA . ALA A 1 112 ? 2.001 -3.015 -11.355 1.00 91.06 112 ALA A CA 1
ATOM 860 C C . ALA A 1 112 ? 2.931 -3.021 -12.584 1.00 91.06 112 ALA A C 1
ATOM 862 O O . ALA A 1 112 ? 3.012 -2.040 -13.322 1.00 91.06 112 ALA A O 1
ATOM 863 N N . THR A 1 113 ? 3.678 -4.092 -12.832 1.00 88.00 113 THR A N 1
ATOM 864 C CA . THR A 1 113 ? 4.617 -4.181 -13.950 1.00 88.00 113 THR A CA 1
ATOM 865 C C . THR A 1 113 ? 3.867 -4.259 -15.274 1.00 88.00 113 THR A C 1
ATOM 867 O O . THR A 1 113 ? 3.142 -5.203 -15.552 1.00 88.00 113 THR A O 1
ATOM 870 N N . THR A 1 114 ? 4.072 -3.261 -16.133 1.00 78.31 114 THR A N 1
ATOM 871 C CA . THR A 1 114 ? 3.464 -3.191 -17.474 1.00 78.31 114 THR A CA 1
ATOM 872 C C . THR A 1 114 ? 4.456 -3.517 -18.594 1.00 78.31 114 THR A C 1
ATOM 874 O O . THR A 1 114 ? 4.083 -3.591 -19.765 1.00 78.31 114 THR A O 1
ATOM 877 N N . ASN A 1 115 ? 5.740 -3.692 -18.259 1.00 69.19 115 ASN A N 1
ATOM 878 C CA . ASN A 1 115 ? 6.803 -3.895 -19.235 1.00 69.19 115 ASN A CA 1
ATOM 879 C C . ASN A 1 115 ? 7.039 -5.388 -19.516 1.00 69.19 115 ASN A C 1
ATOM 881 O O . ASN A 1 115 ? 7.667 -6.090 -18.722 1.00 69.19 115 ASN A O 1
ATOM 885 N N . LYS A 1 116 ? 6.620 -5.822 -20.710 1.00 59.06 116 LYS A N 1
ATOM 886 C CA . LYS A 1 116 ? 6.785 -7.185 -21.248 1.00 59.06 116 LYS A CA 1
ATOM 887 C C . LYS A 1 116 ? 8.247 -7.646 -21.370 1.00 59.06 116 LYS A C 1
ATOM 889 O O . LYS A 1 116 ? 8.498 -8.831 -21.529 1.00 59.06 116 LYS A O 1
ATOM 894 N N . PHE A 1 117 ? 9.216 -6.727 -21.319 1.00 59.38 117 PHE A N 1
ATOM 895 C CA . PHE A 1 117 ? 10.645 -7.056 -21.371 1.00 59.38 117 PHE A CA 1
ATOM 896 C C . PHE A 1 117 ? 11.240 -7.412 -20.001 1.00 59.38 117 PHE A C 1
ATOM 898 O O . PHE A 1 117 ? 12.306 -8.016 -19.953 1.00 59.38 117 PHE A O 1
ATOM 905 N N . ARG A 1 118 ? 10.587 -7.044 -18.885 1.00 59.12 118 ARG A N 1
ATOM 906 C CA . ARG A 1 118 ? 11.029 -7.427 -17.527 1.00 59.12 118 ARG A CA 1
ATOM 907 C C . ARG A 1 118 ? 10.384 -8.714 -17.023 1.00 59.12 118 ARG A C 1
ATOM 909 O O . ARG A 1 118 ? 10.970 -9.378 -16.176 1.00 59.12 118 ARG A O 1
ATOM 916 N N . VAL A 1 119 ? 9.204 -9.051 -17.530 1.00 58.59 119 VAL A N 1
ATOM 917 C CA . VAL A 1 119 ? 8.464 -10.265 -17.175 1.00 58.59 119 VAL A CA 1
ATOM 918 C C . VAL A 1 119 ? 7.932 -10.911 -18.455 1.00 58.59 119 VAL A C 1
ATOM 920 O O . VAL A 1 119 ? 7.264 -10.226 -19.231 1.00 58.59 119 VAL A O 1
ATOM 923 N N . PRO A 1 120 ? 8.205 -12.209 -18.692 1.00 57.06 120 PRO A N 1
ATOM 924 C CA . PRO A 1 120 ? 7.795 -12.912 -19.913 1.00 57.06 120 PRO A CA 1
ATOM 925 C C . PRO A 1 120 ? 6.266 -13.042 -20.064 1.00 57.06 120 PRO A C 1
ATOM 927 O O . PRO A 1 120 ? 5.776 -13.339 -21.150 1.00 57.06 120 PRO A O 1
ATOM 930 N N . SER A 1 121 ? 5.509 -12.771 -18.999 1.00 60.56 121 SER A N 1
ATOM 931 C CA . SER A 1 121 ? 4.046 -12.741 -18.951 1.00 60.56 121 SER A CA 1
ATOM 932 C C . SER A 1 121 ? 3.560 -11.433 -18.322 1.00 60.56 121 SER A C 1
ATOM 934 O O . SER A 1 121 ? 4.180 -10.925 -17.391 1.00 60.56 121 SER A O 1
ATOM 936 N N . ASN A 1 122 ? 2.442 -10.883 -18.807 1.00 72.06 122 ASN A N 1
ATOM 937 C CA . ASN A 1 122 ? 1.823 -9.701 -18.203 1.00 72.06 122 ASN A CA 1
ATOM 938 C C . ASN A 1 122 ? 1.263 -10.056 -16.815 1.00 72.06 122 ASN A C 1
ATOM 940 O O . ASN A 1 122 ? 0.199 -10.661 -16.729 1.00 72.06 122 ASN A O 1
ATOM 944 N N . THR A 1 123 ? 1.983 -9.692 -15.756 1.00 86.06 123 THR A N 1
ATOM 945 C CA . THR A 1 123 ? 1.571 -9.886 -14.357 1.00 86.06 123 THR A CA 1
ATOM 946 C C . THR A 1 123 ? 0.786 -8.696 -13.809 1.00 86.06 123 THR A C 1
ATOM 948 O O . THR A 1 123 ? 0.371 -8.712 -12.658 1.00 86.06 123 THR A O 1
ATOM 951 N N . PHE A 1 124 ? 0.543 -7.655 -14.612 1.00 90.50 124 PHE A N 1
ATOM 952 C CA . PHE A 1 124 ? -0.201 -6.489 -14.151 1.00 90.50 124 PHE A CA 1
ATOM 953 C C . PHE A 1 124 ? -1.558 -6.884 -13.548 1.00 90.50 124 PHE A C 1
ATOM 955 O O . PHE A 1 124 ? -2.363 -7.550 -14.201 1.00 90.50 124 PHE A O 1
ATOM 962 N N . GLY A 1 125 ? -1.830 -6.412 -12.333 1.00 90.00 125 GLY A N 1
ATOM 963 C CA . GLY A 1 125 ? -3.083 -6.654 -11.622 1.00 90.00 125 GLY A CA 1
ATOM 964 C C . GLY A 1 125 ? -3.143 -7.995 -10.893 1.00 90.00 125 GLY A C 1
ATOM 965 O O . GLY A 1 125 ? -4.114 -8.243 -10.183 1.00 90.00 125 GLY A O 1
ATOM 966 N N . THR A 1 126 ? -2.131 -8.861 -11.006 1.00 92.06 126 THR A N 1
ATOM 967 C CA . THR A 1 126 ? -2.093 -10.078 -10.187 1.00 92.06 126 THR A CA 1
ATOM 968 C C . THR A 1 126 ? -1.785 -9.721 -8.742 1.00 92.06 126 THR A C 1
ATOM 970 O O . THR A 1 126 ? -0.895 -8.904 -8.490 1.00 92.06 126 THR A O 1
ATOM 973 N N . SER A 1 127 ? -2.483 -10.371 -7.809 1.00 91.56 127 SER A N 1
ATOM 974 C CA . SER A 1 127 ? -2.175 -10.300 -6.380 1.00 91.56 127 SER A CA 1
ATOM 975 C C . SER A 1 127 ? -0.689 -10.559 -6.136 1.00 91.56 127 SER A C 1
ATOM 977 O O . SER A 1 127 ? -0.091 -11.451 -6.747 1.00 91.56 127 SER A O 1
ATOM 979 N N . LYS A 1 128 ? -0.092 -9.763 -5.253 1.00 89.94 128 LYS A N 1
ATOM 980 C CA . LYS A 1 128 ? 1.317 -9.856 -4.899 1.00 89.94 128 LYS A CA 1
ATOM 981 C C . LYS A 1 128 ? 1.469 -9.979 -3.391 1.00 89.94 128 LYS A C 1
ATOM 983 O O . LYS A 1 128 ? 0.888 -9.215 -2.621 1.00 89.94 128 LYS A O 1
ATOM 988 N N . ILE A 1 129 ? 2.299 -10.936 -2.997 1.00 87.12 129 ILE A N 1
ATOM 989 C CA . ILE A 1 129 ? 2.661 -11.162 -1.603 1.00 87.12 129 ILE A CA 1
ATOM 990 C C . ILE A 1 129 ? 3.535 -10.003 -1.115 1.00 87.12 129 ILE A C 1
ATOM 992 O O . ILE A 1 129 ? 4.463 -9.577 -1.812 1.00 87.12 129 ILE A O 1
ATOM 996 N N . ALA A 1 130 ? 3.240 -9.516 0.089 1.00 84.69 130 ALA A N 1
ATOM 997 C CA . ALA A 1 130 ? 4.029 -8.478 0.731 1.00 84.69 130 ALA A CA 1
ATOM 998 C C . ALA A 1 130 ? 5.458 -8.962 1.020 1.00 84.69 130 ALA A C 1
ATOM 1000 O O . ALA A 1 130 ? 5.676 -10.102 1.429 1.00 84.69 130 ALA A O 1
ATOM 1001 N N . CYS A 1 131 ? 6.453 -8.088 0.853 1.00 85.69 131 CYS A N 1
ATOM 1002 C CA . CYS A 1 131 ? 7.841 -8.452 1.164 1.00 85.69 131 CYS A CA 1
ATOM 1003 C C . CYS A 1 131 ? 8.045 -8.748 2.664 1.00 85.69 131 CYS A C 1
ATOM 1005 O O . CYS A 1 131 ? 7.200 -8.417 3.493 1.00 85.69 131 CYS A O 1
ATOM 1007 N N . GLU A 1 132 ? 9.188 -9.325 3.036 1.00 88.56 132 GLU A N 1
ATOM 1008 C CA . GLU A 1 132 ? 9.520 -9.722 4.414 1.00 88.56 132 GLU A CA 1
ATOM 1009 C C . GLU A 1 132 ? 9.444 -8.549 5.398 1.00 88.56 132 GLU A C 1
ATOM 1011 O O . GLU A 1 132 ? 8.903 -8.701 6.491 1.00 88.56 132 GLU A O 1
ATOM 10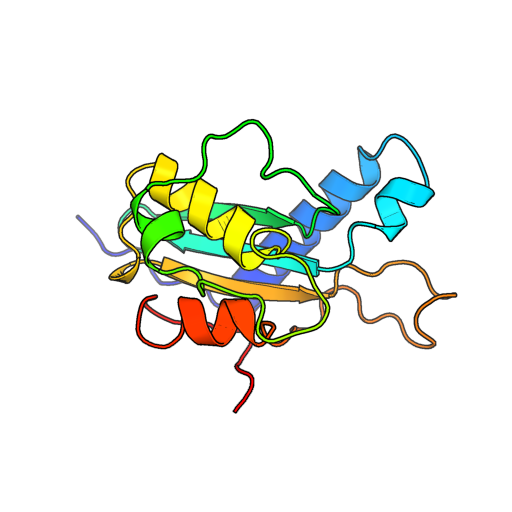16 N N . ASN A 1 133 ? 9.902 -7.359 4.989 1.00 87.94 133 ASN A N 1
ATOM 1017 C CA . ASN A 1 133 ? 9.781 -6.144 5.800 1.00 87.94 133 ASN A CA 1
ATOM 1018 C C . ASN A 1 133 ? 8.313 -5.829 6.108 1.00 87.94 133 ASN A C 1
ATOM 1020 O O . ASN A 1 133 ? 7.946 -5.659 7.263 1.00 87.94 133 ASN A O 1
ATOM 1024 N N . CYS A 1 134 ? 7.464 -5.793 5.078 1.00 89.56 134 CYS A N 1
ATOM 1025 C CA . CYS A 1 134 ? 6.050 -5.445 5.222 1.00 89.56 134 CYS A CA 1
ATOM 1026 C C . CYS A 1 134 ? 5.260 -6.538 5.939 1.00 89.56 134 CYS A C 1
ATOM 1028 O O . CYS A 1 134 ? 4.421 -6.233 6.778 1.00 89.56 134 CYS A O 1
ATOM 1030 N N . THR A 1 135 ? 5.571 -7.805 5.668 1.00 89.69 135 THR A N 1
ATOM 1031 C CA . THR A 1 135 ? 5.013 -8.955 6.383 1.00 89.69 135 THR A CA 1
ATOM 1032 C C . THR A 1 135 ? 5.329 -8.843 7.874 1.00 89.69 135 THR A C 1
ATOM 1034 O O . THR A 1 135 ? 4.413 -8.822 8.688 1.00 89.69 135 THR A O 1
ATOM 1037 N N . SER A 1 136 ? 6.601 -8.661 8.247 1.00 89.31 136 SER A N 1
ATOM 1038 C CA . SER A 1 136 ? 7.006 -8.511 9.652 1.00 89.31 136 SER A CA 1
ATOM 1039 C C . SER A 1 136 ? 6.398 -7.276 10.329 1.00 89.31 136 SER A C 1
ATOM 1041 O O . SER A 1 136 ? 6.219 -7.275 11.551 1.00 89.31 136 SER A O 1
ATOM 1043 N N . THR A 1 137 ? 6.118 -6.212 9.574 1.00 90.81 137 THR A N 1
ATOM 1044 C CA . THR A 1 137 ? 5.520 -4.981 10.104 1.00 90.81 137 THR A CA 1
ATOM 1045 C C . THR A 1 137 ? 4.009 -5.077 10.258 1.00 90.81 137 THR A C 1
ATOM 1047 O O . THR A 1 137 ? 3.484 -4.611 11.263 1.00 90.81 137 THR A O 1
ATOM 1050 N N . PHE A 1 138 ? 3.290 -5.670 9.312 1.00 92.56 138 PHE A N 1
ATOM 1051 C CA . PHE A 1 138 ? 1.830 -5.571 9.273 1.00 92.56 138 PHE A CA 1
ATOM 1052 C C . PHE A 1 138 ? 1.112 -6.851 9.711 1.00 92.56 138 PHE A C 1
ATOM 1054 O O . PHE A 1 138 ? -0.056 -6.775 10.094 1.00 92.56 138 PHE A O 1
ATOM 1061 N N . LEU A 1 139 ? 1.789 -8.006 9.739 1.00 89.69 139 LEU A N 1
ATOM 1062 C CA . LEU A 1 139 ? 1.187 -9.263 10.191 1.00 89.69 139 LEU A CA 1
ATOM 1063 C C . LEU A 1 139 ? 0.717 -9.169 11.641 1.00 89.69 139 LEU A C 1
ATOM 1065 O O . LEU A 1 139 ? 1.501 -8.891 12.546 1.00 89.69 139 LEU A O 1
ATOM 1069 N N . GLY A 1 140 ? -0.589 -9.370 11.835 1.00 89.06 140 GLY A N 1
ATOM 1070 C CA . GLY A 1 140 ? -1.255 -9.248 13.133 1.00 89.06 140 GLY A CA 1
ATOM 1071 C C . GLY A 1 140 ? -1.374 -7.816 13.668 1.00 89.06 140 GLY A C 1
ATOM 1072 O O . GLY A 1 140 ? -1.770 -7.649 14.818 1.00 89.06 140 GLY A O 1
ATOM 1073 N N . ARG A 1 141 ? -1.017 -6.792 12.875 1.00 92.81 141 ARG A N 1
ATOM 1074 C CA . ARG A 1 141 ? -1.154 -5.370 13.247 1.00 92.81 141 ARG A CA 1
ATOM 1075 C C . ARG A 1 141 ? -2.201 -4.625 12.424 1.00 92.81 141 ARG A C 1
ATOM 1077 O O . ARG A 1 141 ? -2.735 -3.639 12.912 1.00 92.81 141 ARG A O 1
ATOM 1084 N N . VAL A 1 142 ? -2.465 -5.059 11.192 1.00 93.50 142 VAL A N 1
ATOM 1085 C CA . VAL A 1 142 ? -3.609 -4.585 10.396 1.00 93.50 142 VAL A CA 1
ATOM 1086 C C . VAL A 1 142 ? -4.802 -5.528 10.551 1.00 93.50 142 VAL A C 1
ATOM 1088 O O . VAL A 1 142 ? -4.621 -6.652 11.024 1.00 93.50 142 VAL A O 1
ATOM 1091 N N . ALA A 1 143 ? -6.001 -5.093 10.153 1.00 93.38 143 ALA A N 1
ATOM 1092 C CA . ALA A 1 143 ? -7.201 -5.928 10.223 1.00 93.38 143 ALA A CA 1
ATOM 1093 C C . ALA A 1 143 ? -7.052 -7.191 9.363 1.00 93.38 143 ALA A C 1
ATOM 1095 O O . ALA A 1 143 ? -7.312 -8.293 9.841 1.00 93.38 143 ALA A O 1
ATOM 1096 N N . ASP A 1 144 ? -6.600 -7.024 8.113 1.00 91.19 144 ASP A N 1
ATOM 1097 C CA . ASP A 1 144 ? -6.258 -8.135 7.224 1.00 91.19 144 ASP A CA 1
ATOM 1098 C C . ASP A 1 144 ? -5.341 -7.701 6.062 1.00 91.19 144 ASP A C 1
ATOM 1100 O O . ASP A 1 144 ? -5.356 -6.540 5.636 1.00 91.19 144 ASP A O 1
ATOM 1104 N N . ILE A 1 145 ? -4.575 -8.648 5.511 1.00 87.81 145 ILE A N 1
ATOM 1105 C CA . ILE A 1 145 ? -3.910 -8.509 4.207 1.00 87.81 145 ILE A CA 1
ATOM 1106 C C . ILE A 1 145 ? -4.467 -9.560 3.259 1.00 87.81 145 ILE A C 1
ATOM 1108 O O . ILE A 1 145 ? -4.138 -10.744 3.316 1.00 87.81 145 ILE A O 1
ATOM 1112 N N . ILE A 1 146 ? -5.247 -9.070 2.312 1.00 89.00 146 ILE A N 1
ATOM 1113 C CA . ILE A 1 146 ? -6.057 -9.872 1.406 1.00 89.00 146 ILE A CA 1
ATOM 1114 C C . ILE A 1 146 ? -5.194 -10.495 0.293 1.00 89.00 146 ILE A C 1
ATOM 1116 O O . ILE A 1 146 ? -5.473 -11.589 -0.184 1.00 89.00 146 ILE A O 1
ATOM 1120 N N . SER A 1 147 ? -4.093 -9.849 -0.111 1.00 83.38 147 SER A N 1
ATOM 1121 C CA . SER A 1 147 ? -3.210 -10.360 -1.176 1.00 83.38 147 SER A CA 1
ATOM 1122 C C . SER A 1 147 ? -2.239 -11.475 -0.736 1.00 83.38 147 SER A C 1
ATOM 1124 O O . SER A 1 147 ? -1.458 -11.965 -1.555 1.00 83.38 147 SER A O 1
ATOM 1126 N N . GLY A 1 148 ? -2.295 -11.913 0.529 1.00 74.62 148 GLY A N 1
ATOM 1127 C CA . GLY A 1 148 ? -1.488 -13.011 1.082 1.00 74.62 148 GLY A CA 1
ATOM 1128 C C . GLY A 1 148 ? -0.176 -12.590 1.766 1.00 74.62 148 GLY A C 1
ATOM 1129 O O . GLY A 1 148 ? 0.162 -11.409 1.840 1.00 74.62 148 GLY A O 1
ATOM 1130 N N . TRP A 1 149 ? 0.574 -13.586 2.267 1.00 70.00 149 TRP A N 1
ATOM 1131 C CA . TRP A 1 149 ? 1.750 -13.410 3.139 1.00 70.00 149 TRP A CA 1
ATOM 1132 C C . TRP A 1 149 ? 2.935 -14.287 2.730 1.00 70.00 149 TRP A C 1
ATOM 1134 O O . TRP A 1 149 ? 2.744 -15.416 2.270 1.00 70.00 149 TRP A O 1
ATOM 1144 N N . ASN A 1 150 ? 4.154 -13.801 2.982 1.00 64.50 150 ASN A N 1
ATOM 1145 C CA . ASN A 1 150 ? 5.311 -14.686 3.095 1.00 64.50 150 ASN A CA 1
ATOM 1146 C C . ASN A 1 150 ? 5.149 -15.483 4.402 1.00 64.50 150 ASN A C 1
ATOM 1148 O O . ASN A 1 150 ? 4.966 -14.880 5.460 1.00 64.50 150 ASN A O 1
ATOM 1152 N N . LYS A 1 151 ? 5.147 -16.817 4.312 1.00 55.19 151 LYS A N 1
ATOM 1153 C CA . LYS A 1 151 ? 5.090 -17.725 5.470 1.00 55.19 151 LYS A CA 1
ATOM 1154 C C . LYS A 1 151 ? 6.479 -18.012 6.018 1.00 55.19 151 LYS A C 1
ATOM 1156 O O . LYS A 1 151 ? 7.412 -18.103 5.189 1.00 55.19 151 LYS A O 1
#

Foldseek 3Di:
DDQPPDDDLVRQLVVQLVVLVVVLVVDPDPVQLQQFWKKKWKAQRVPRDIFIFTQDPDDLPPDDQDPVLVVLFDPDDPDPDDTCRHRLSSRVRVCVVVVGAQQRMEMWMATCHPDCVVPVDPRRSQQDEDDPRSQSRNPVRHNYYPSDYDD

Secondary structure (DSSP, 8-state):
---PPPPPHHHHHHHHHHHHHHHHHT-SSHHHHHH--EEEEEEETTTTEEEEEE--SS--SSSPPPHHHHHHS-SS-SSSSPTT-SHHHHHHHHHHHTT--GGGEEEEEEE----TTTSSS--TT-B-PPPHHHHHHHTTTSSEETT----

pLDDT: mean 84.93, std 13.03, range [41.25, 97.19]

Radius of gyration: 14.72 Å; chains: 1; bounding box: 40×32×37 Å

Sequence (151 aa):
AGVGKLPTEAELNSAVSEWSRMQKSLAPSKSKITDFNTATIVYDARTGQYYYGMNKGVKLSGDTLNNTLSDILPQKSLNRYELGNCAEVDAINQALNNKANLNDLYMYTIDATTNKFRVPSNTFGTSKIACENCTSTFLGRVADIISGWNK